Protein AF-A0A970HYT7-F1 (afdb_monomer_lite)

Radius of gyration: 23.11 Å; chains: 1; bounding box: 76×28×52 Å

Secondary structure (DSSP, 8-state):
-HHHHHHHHHHHHHHTT--PPPHHHHHEEEHHHHHHHHHHHHT-EEE--HHHHTT-EEETGGGG--SSHHHHHHHHHGGGTEEEEEEETTEEEEEE--TT---HHHHHHHHTT-

Structure (mmCIF, N/CA/C/O backbone):
data_AF-A0A970HYT7-F1
#
_entry.id   AF-A0A970HYT7-F1
#
loop_
_atom_site.group_PDB
_atom_site.id
_atom_site.type_symbol
_atom_site.label_atom_id
_atom_site.label_alt_id
_atom_site.label_comp_id
_atom_site.label_asym_id
_atom_site.label_entity_id
_atom_site.label_seq_id
_atom_site.pdbx_PDB_ins_code
_atom_site.Cartn_x
_atom_site.Cartn_y
_atom_site.Cartn_z
_atom_site.occupancy
_atom_site.B_iso_or_equiv
_atom_site.auth_seq_id
_atom_site.auth_comp_id
_atom_site.auth_asym_id
_atom_site.auth_atom_id
_atom_site.pdbx_PDB_model_num
ATOM 1 N N . MET A 1 1 ? 47.957 -2.583 -39.777 1.00 62.16 1 MET A N 1
ATOM 2 C CA . MET A 1 1 ? 46.738 -3.431 -39.833 1.00 62.16 1 MET A CA 1
ATOM 3 C C . MET A 1 1 ? 46.431 -4.136 -38.511 1.00 62.16 1 MET A C 1
ATOM 5 O O . MET A 1 1 ? 45.284 -4.094 -38.096 1.00 62.16 1 MET A O 1
ATOM 9 N N . LYS A 1 2 ? 47.425 -4.697 -37.803 1.00 71.38 2 LYS A N 1
ATOM 10 C CA . LYS A 1 2 ? 47.226 -5.451 -36.546 1.00 71.38 2 LYS A CA 1
ATOM 11 C C . LYS A 1 2 ? 46.571 -4.652 -35.398 1.00 71.38 2 LYS A C 1
ATOM 13 O O . LYS A 1 2 ? 45.664 -5.160 -34.760 1.00 71.38 2 LYS A O 1
ATOM 18 N N . ILE A 1 3 ? 46.955 -3.386 -35.197 1.00 81.00 3 ILE A N 1
ATOM 19 C CA . ILE A 1 3 ? 46.370 -2.517 -34.149 1.00 81.00 3 ILE A CA 1
ATOM 20 C C . ILE A 1 3 ? 44.897 -2.196 -34.427 1.00 81.00 3 ILE A C 1
ATOM 22 O O . ILE A 1 3 ? 44.071 -2.289 -33.531 1.00 81.00 3 ILE A O 1
ATOM 26 N N . LYS A 1 4 ? 44.542 -1.880 -35.680 1.00 82.81 4 LYS A N 1
ATOM 27 C CA . LYS A 1 4 ? 43.145 -1.609 -36.065 1.00 82.81 4 LYS A CA 1
ATOM 28 C C . LYS A 1 4 ? 42.257 -2.845 -35.875 1.00 82.81 4 LYS A C 1
ATOM 30 O O . LYS A 1 4 ? 41.120 -2.716 -35.445 1.00 82.81 4 LYS A O 1
ATOM 35 N N . PHE A 1 5 ? 42.801 -4.032 -36.146 1.00 86.69 5 PHE A N 1
ATOM 36 C CA . PHE A 1 5 ? 42.121 -5.306 -35.910 1.00 86.69 5 PHE A CA 1
ATOM 37 C C . PHE A 1 5 ? 41.937 -5.604 -34.413 1.00 86.69 5 PHE A C 1
ATOM 39 O O . PHE A 1 5 ? 40.869 -6.038 -33.997 1.00 86.69 5 PHE A O 1
ATOM 46 N N . PHE A 1 6 ? 42.943 -5.301 -33.589 1.00 88.06 6 PHE A N 1
ATOM 47 C CA . PHE A 1 6 ? 42.852 -5.447 -32.135 1.00 88.06 6 PHE A CA 1
ATOM 48 C C . PHE A 1 6 ? 41.828 -4.486 -31.513 1.00 88.06 6 PHE A C 1
ATOM 50 O O . PHE A 1 6 ? 41.035 -4.889 -30.670 1.00 88.06 6 PHE A O 1
ATOM 57 N N . VAL A 1 7 ? 41.788 -3.234 -31.980 1.00 89.81 7 VAL A N 1
ATOM 58 C CA . VAL A 1 7 ? 40.779 -2.248 -31.560 1.00 89.81 7 VAL A CA 1
ATOM 59 C C . VAL A 1 7 ? 39.369 -2.697 -31.955 1.00 89.81 7 VAL A C 1
ATOM 61 O O . VAL A 1 7 ? 38.451 -2.582 -31.150 1.00 89.81 7 VAL A O 1
ATOM 64 N N . LEU A 1 8 ? 39.194 -3.268 -33.152 1.00 87.88 8 LEU A N 1
ATOM 65 C CA . LEU A 1 8 ? 37.908 -3.821 -33.586 1.00 87.88 8 LEU A CA 1
ATOM 66 C C . LEU A 1 8 ? 37.442 -4.971 -32.676 1.00 87.88 8 LEU A C 1
ATOM 68 O O . LEU A 1 8 ? 36.291 -4.981 -32.247 1.00 87.88 8 LEU A O 1
ATOM 72 N N . LEU A 1 9 ? 38.339 -5.901 -32.333 1.00 86.50 9 LEU A N 1
ATOM 73 C CA . LEU A 1 9 ? 38.040 -7.007 -31.415 1.00 86.50 9 LEU A CA 1
ATOM 74 C C . LEU A 1 9 ? 37.687 -6.519 -30.004 1.00 86.50 9 LEU A C 1
ATOM 76 O O . LEU A 1 9 ? 36.759 -7.041 -29.391 1.00 86.50 9 LEU A O 1
ATOM 80 N N . LEU A 1 10 ? 38.381 -5.491 -29.510 1.00 86.75 10 LEU A N 1
ATOM 81 C CA . LEU A 1 10 ? 38.093 -4.880 -28.213 1.00 86.75 10 LEU A CA 1
ATOM 82 C C . LEU A 1 10 ? 36.699 -4.234 -28.190 1.00 86.75 10 LEU A C 1
ATOM 84 O O . LEU A 1 10 ? 35.956 -4.414 -27.229 1.00 86.75 10 LEU A O 1
ATOM 88 N N . ILE A 1 11 ? 36.317 -3.534 -29.261 1.00 86.50 11 ILE A N 1
ATOM 89 C CA . ILE A 1 11 ? 34.984 -2.927 -29.395 1.00 86.50 11 ILE A CA 1
ATOM 90 C C . ILE A 1 11 ? 33.896 -4.009 -29.423 1.00 86.50 11 ILE A C 1
ATOM 92 O O . ILE A 1 11 ? 32.900 -3.887 -28.715 1.00 86.50 11 ILE A O 1
ATOM 96 N N . MET A 1 12 ? 34.101 -5.101 -30.167 1.00 81.75 12 MET A N 1
ATOM 97 C CA . MET A 1 12 ? 33.146 -6.217 -30.202 1.00 81.75 12 MET A CA 1
ATOM 98 C C . MET A 1 12 ? 32.995 -6.909 -28.838 1.00 81.75 12 MET A C 1
ATOM 100 O O . MET A 1 12 ? 31.894 -7.326 -28.481 1.00 81.75 12 MET A O 1
ATOM 104 N N . PHE A 1 13 ? 34.070 -7.002 -28.051 1.00 81.25 13 PHE A N 1
ATOM 105 C CA . PHE A 1 13 ? 34.008 -7.552 -26.696 1.00 81.25 13 PHE A CA 1
ATOM 106 C C . PHE A 1 13 ? 33.215 -6.641 -25.745 1.00 81.25 13 PHE A C 1
ATOM 108 O O . PHE A 1 13 ? 32.369 -7.119 -24.994 1.00 81.25 13 PHE A O 1
ATOM 115 N N . LEU A 1 14 ? 33.410 -5.321 -25.836 1.00 81.06 14 LEU A N 1
ATOM 116 C CA . LEU A 1 14 ? 32.687 -4.336 -25.023 1.00 81.06 14 LEU A CA 1
ATOM 117 C C . LEU A 1 14 ? 31.181 -4.283 -25.335 1.00 81.06 14 LEU A C 1
ATOM 119 O O . LEU A 1 14 ? 30.386 -4.047 -24.428 1.00 81.06 14 LEU A O 1
ATOM 123 N N . CYS A 1 15 ? 30.765 -4.565 -26.574 1.00 73.56 15 CYS A N 1
ATOM 124 C CA . CYS A 1 15 ? 29.344 -4.628 -26.938 1.00 73.56 15 CYS A CA 1
ATOM 125 C C . CYS A 1 15 ? 28.562 -5.739 -26.211 1.00 73.56 15 CYS A C 1
ATOM 127 O O . CYS A 1 15 ? 27.356 -5.596 -26.036 1.00 73.56 15 CYS A O 1
ATOM 129 N N . ASN A 1 16 ? 29.219 -6.811 -25.747 1.00 68.19 16 ASN A N 1
ATOM 130 C CA . ASN A 1 16 ? 28.556 -7.899 -25.009 1.00 68.19 16 ASN A CA 1
ATOM 131 C C . ASN A 1 16 ? 28.229 -7.536 -23.548 1.00 68.19 16 ASN A C 1
ATOM 133 O O . ASN A 1 16 ? 27.511 -8.272 -22.882 1.00 68.19 16 ASN A O 1
ATOM 137 N N . MET A 1 17 ? 28.736 -6.404 -23.045 1.00 68.19 17 MET A N 1
ATOM 138 C CA . MET A 1 17 ? 28.494 -5.935 -21.673 1.00 68.19 17 MET A CA 1
ATOM 139 C C . MET A 1 17 ? 27.281 -4.996 -21.567 1.00 68.19 17 MET A C 1
ATOM 141 O O . MET A 1 17 ? 26.989 -4.474 -20.490 1.00 68.19 17 MET A O 1
ATOM 145 N N . ILE A 1 18 ? 26.580 -4.750 -22.677 1.00 72.56 18 ILE A N 1
ATOM 146 C CA . ILE A 1 18 ? 25.402 -3.884 -22.713 1.00 72.56 18 ILE A CA 1
ATOM 147 C C . ILE A 1 18 ? 24.176 -4.735 -22.361 1.00 72.56 18 ILE A C 1
ATOM 149 O O . ILE A 1 18 ? 23.648 -5.456 -23.203 1.00 72.56 18 ILE A O 1
ATOM 153 N N . ASN A 1 19 ? 23.716 -4.651 -21.112 1.00 72.25 19 ASN A N 1
ATOM 154 C CA . ASN A 1 19 ? 22.419 -5.198 -20.715 1.00 72.25 19 ASN A CA 1
ATOM 155 C C . ASN A 1 19 ? 21.317 -4.239 -21.185 1.00 72.25 19 ASN A C 1
ATOM 157 O O . ASN A 1 19 ? 21.264 -3.090 -20.743 1.00 72.25 19 ASN A O 1
ATOM 161 N N . ALA A 1 20 ? 20.454 -4.689 -22.095 1.00 72.50 20 ALA A N 1
ATOM 162 C CA . ALA A 1 20 ? 19.258 -3.942 -22.474 1.00 72.50 20 ALA A CA 1
ATOM 163 C C . ALA A 1 20 ? 18.190 -4.089 -21.378 1.00 72.50 20 ALA A C 1
ATOM 165 O O . ALA A 1 20 ? 17.988 -5.191 -20.875 1.00 72.50 20 ALA A O 1
ATOM 166 N N . GLN A 1 21 ? 17.497 -3.001 -21.025 1.00 66.94 21 GLN A N 1
ATOM 167 C CA . GLN A 1 21 ? 16.321 -3.087 -20.152 1.00 66.94 21 GLN A CA 1
ATOM 168 C C . GLN A 1 21 ? 15.238 -3.915 -20.846 1.00 66.94 21 GLN A C 1
ATOM 170 O O . GLN A 1 21 ? 14.840 -3.603 -21.973 1.00 66.94 21 GLN A O 1
ATOM 175 N N . MET A 1 22 ? 14.758 -4.960 -20.180 1.00 70.81 22 MET A N 1
ATOM 176 C CA . MET A 1 22 ? 13.625 -5.738 -20.660 1.00 70.81 22 MET A CA 1
ATOM 177 C C . MET A 1 22 ? 12.331 -4.986 -20.323 1.00 70.81 22 MET A C 1
ATOM 179 O O . MET A 1 22 ? 12.259 -4.326 -19.286 1.00 70.81 22 MET A O 1
ATOM 183 N N . PRO A 1 23 ? 11.260 -5.104 -21.129 1.00 68.31 23 PRO A N 1
ATOM 184 C CA . PRO A 1 23 ? 9.958 -4.550 -20.758 1.00 68.31 23 PRO A CA 1
ATOM 185 C C . PRO A 1 23 ? 9.505 -5.011 -19.362 1.00 68.31 23 PRO A C 1
ATOM 187 O O . PRO A 1 23 ? 8.930 -4.235 -18.608 1.00 68.31 23 PRO A O 1
ATOM 190 N N . GLU A 1 24 ? 9.833 -6.250 -18.987 1.00 66.75 24 GLU A N 1
ATOM 191 C CA . GLU A 1 24 ? 9.574 -6.824 -17.660 1.00 66.75 24 GLU A CA 1
ATOM 192 C C . GLU A 1 24 ? 10.185 -6.001 -16.509 1.00 66.75 24 GLU A C 1
ATOM 194 O O . GLU A 1 24 ? 9.552 -5.855 -15.462 1.00 66.75 24 GLU A O 1
ATOM 199 N N . ASP A 1 25 ? 11.358 -5.397 -16.723 1.00 66.62 25 ASP A N 1
ATOM 200 C CA . ASP A 1 25 ? 12.053 -4.557 -15.736 1.00 66.62 25 ASP A CA 1
ATOM 201 C C . ASP A 1 25 ? 11.361 -3.200 -15.547 1.00 66.62 25 ASP A C 1
ATOM 203 O O . ASP A 1 25 ? 11.459 -2.585 -14.491 1.00 66.62 25 ASP A O 1
ATOM 207 N N . VAL A 1 26 ? 10.622 -2.731 -16.558 1.00 68.56 26 VAL A N 1
ATOM 208 C CA . VAL A 1 26 ? 9.839 -1.485 -16.491 1.00 68.56 26 VAL A CA 1
ATOM 209 C C . VAL A 1 26 ? 8.511 -1.708 -15.768 1.00 68.56 26 VAL A C 1
ATOM 211 O O . VAL A 1 26 ? 7.964 -0.793 -15.147 1.00 68.56 26 VAL A O 1
ATOM 214 N N . PHE A 1 27 ? 7.962 -2.920 -15.861 1.00 80.75 27 PHE A N 1
ATOM 215 C CA . PHE A 1 27 ? 6.642 -3.219 -15.321 1.00 80.75 27 PHE A CA 1
ATOM 216 C C . PHE A 1 27 ? 6.666 -3.708 -13.877 1.00 80.75 27 PHE A C 1
ATOM 218 O O . PHE A 1 27 ? 5.606 -3.687 -13.259 1.00 80.75 27 PHE A O 1
ATOM 225 N N . ARG A 1 28 ? 7.809 -4.098 -13.310 1.00 90.31 28 ARG A N 1
ATOM 226 C CA . ARG A 1 28 ? 7.921 -4.443 -11.885 1.00 90.31 28 ARG A CA 1
ATOM 227 C C . ARG A 1 28 ? 8.427 -3.259 -11.077 1.00 90.31 28 ARG A C 1
ATOM 229 O O . ARG A 1 28 ? 9.396 -2.609 -11.449 1.00 90.31 28 ARG A O 1
ATOM 236 N N . LYS A 1 29 ? 7.752 -2.974 -9.965 1.00 93.38 29 LYS A N 1
ATOM 237 C CA . LYS A 1 29 ? 8.161 -1.938 -9.013 1.00 93.38 29 LYS A CA 1
ATOM 238 C C . LYS A 1 29 ? 8.115 -2.465 -7.584 1.00 93.38 29 LYS A C 1
ATOM 240 O O . LYS A 1 29 ? 7.144 -3.151 -7.255 1.00 93.38 29 LYS A O 1
ATOM 245 N N . PRO A 1 30 ? 9.072 -2.100 -6.714 1.00 96.56 30 PRO A N 1
ATOM 246 C CA . PRO A 1 30 ? 8.994 -2.426 -5.295 1.00 96.56 30 PRO A CA 1
ATOM 247 C C . PRO A 1 30 ? 7.691 -1.904 -4.683 1.00 96.56 30 PRO A C 1
ATOM 249 O O . PRO A 1 30 ? 7.324 -0.746 -4.898 1.00 96.56 30 PRO A O 1
ATOM 252 N N . LEU A 1 31 ? 7.006 -2.722 -3.881 1.00 97.88 31 LEU A N 1
ATOM 253 C CA . LEU A 1 31 ? 5.735 -2.352 -3.254 1.00 97.88 31 LEU A CA 1
ATOM 254 C C . LEU A 1 31 ? 5.873 -1.059 -2.446 1.00 97.88 31 LEU A C 1
ATOM 256 O O . LEU A 1 31 ? 5.010 -0.195 -2.532 1.00 97.88 31 LEU A O 1
ATOM 260 N N . LYS A 1 32 ? 6.995 -0.863 -1.748 1.00 97.88 32 LYS A N 1
ATOM 261 C CA . LYS A 1 32 ? 7.288 0.382 -1.023 1.00 97.88 32 LYS A CA 1
ATOM 262 C C . LYS A 1 32 ? 7.248 1.630 -1.916 1.00 97.88 32 LYS A C 1
ATOM 264 O O . LYS A 1 32 ? 6.681 2.650 -1.522 1.00 97.88 32 LYS A O 1
ATOM 269 N N . GLU A 1 33 ? 7.826 1.559 -3.116 1.00 97.19 33 GLU A N 1
ATOM 270 C CA . GLU A 1 33 ? 7.790 2.668 -4.079 1.00 97.19 33 GLU A CA 1
ATOM 271 C C . GLU A 1 33 ? 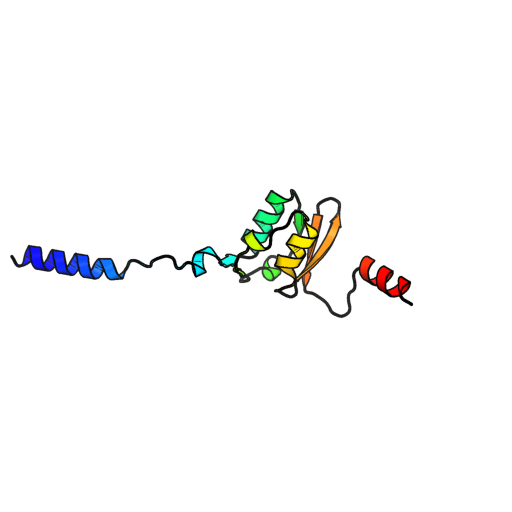6.354 2.926 -4.542 1.00 97.19 33 GLU A C 1
ATOM 273 O O . GLU A 1 33 ? 5.906 4.070 -4.568 1.00 97.19 33 GLU A O 1
ATOM 278 N N . VAL A 1 34 ? 5.614 1.856 -4.839 1.00 97.62 34 VAL A N 1
ATOM 279 C CA . VAL A 1 34 ? 4.210 1.937 -5.255 1.00 97.62 34 VAL A CA 1
ATOM 280 C C . VAL A 1 34 ? 3.349 2.574 -4.165 1.00 97.62 34 VAL A C 1
ATOM 282 O O . VAL A 1 34 ? 2.581 3.484 -4.456 1.00 97.62 34 VAL A O 1
ATOM 285 N N . LEU A 1 35 ? 3.503 2.166 -2.904 1.00 98.31 35 LEU A N 1
ATOM 286 C CA . LEU A 1 35 ? 2.764 2.752 -1.783 1.00 98.31 35 LEU A CA 1
ATOM 287 C C . LEU A 1 35 ? 3.114 4.230 -1.574 1.00 98.31 35 LEU A C 1
ATOM 289 O O . LEU A 1 35 ? 2.218 5.031 -1.333 1.00 98.31 35 LEU A O 1
ATOM 293 N N . THR A 1 36 ? 4.382 4.610 -1.752 1.00 98.25 36 THR A N 1
ATOM 294 C CA . THR A 1 36 ? 4.810 6.020 -1.692 1.00 98.25 36 THR A CA 1
ATOM 295 C C . THR A 1 36 ? 4.161 6.859 -2.801 1.00 98.25 36 THR A C 1
ATOM 297 O O . THR A 1 36 ? 3.804 8.019 -2.595 1.00 98.25 36 THR A O 1
ATOM 300 N N . ASP A 1 37 ? 4.018 6.297 -4.001 1.00 97.81 37 ASP A N 1
ATOM 301 C CA . ASP A 1 37 ? 3.339 6.958 -5.118 1.00 97.81 37 ASP A CA 1
ATOM 302 C C . ASP A 1 37 ? 1.825 7.075 -4.875 1.00 97.81 37 ASP A C 1
ATOM 304 O O . ASP A 1 37 ? 1.231 8.122 -5.135 1.00 97.81 37 ASP A O 1
ATOM 308 N N . VAL A 1 38 ? 1.209 6.043 -4.290 1.00 98.19 38 VAL A N 1
ATOM 309 C CA . VAL A 1 38 ? -0.196 6.066 -3.854 1.00 98.19 38 VAL A CA 1
ATOM 310 C C . VAL A 1 38 ? -0.424 7.157 -2.800 1.00 98.19 38 VAL A C 1
ATOM 312 O O . VAL A 1 38 ? -1.341 7.960 -2.967 1.00 98.19 38 VAL A O 1
ATOM 315 N N . GLU A 1 39 ? 0.422 7.263 -1.770 1.00 98.31 39 GLU A N 1
ATOM 316 C CA . GLU A 1 39 ? 0.329 8.338 -0.766 1.00 98.31 39 GLU A CA 1
ATOM 317 C C . GLU A 1 39 ? 0.294 9.725 -1.413 1.00 98.31 39 GLU A C 1
ATOM 319 O O . GLU A 1 39 ? -0.577 10.536 -1.101 1.00 98.31 39 GLU A O 1
ATOM 324 N N . LYS A 1 40 ? 1.187 9.976 -2.376 1.00 98.12 40 LYS A N 1
ATOM 325 C CA . LYS A 1 40 ? 1.261 11.256 -3.094 1.00 98.12 40 LYS A CA 1
ATOM 326 C C . LYS A 1 40 ? 0.052 11.502 -3.989 1.00 98.12 40 LYS A C 1
ATOM 328 O O . LYS A 1 40 ? -0.473 12.610 -4.008 1.00 98.12 40 LYS A O 1
ATOM 333 N N . ARG A 1 41 ? -0.374 10.495 -4.755 1.00 97.38 41 ARG A N 1
ATOM 334 C CA . ARG A 1 41 ? -1.461 10.623 -5.736 1.00 97.38 41 ARG A CA 1
ATOM 335 C C . ARG A 1 41 ? -2.800 10.924 -5.078 1.00 97.38 41 ARG A C 1
ATOM 337 O O . ARG A 1 41 ? -3.544 11.758 -5.586 1.00 97.38 41 ARG A O 1
ATOM 344 N N . TYR A 1 42 ? -3.109 10.222 -3.992 1.00 97.31 42 TYR A N 1
ATOM 345 C CA . TYR A 1 42 ? -4.394 10.355 -3.307 1.00 97.31 42 TYR A CA 1
ATOM 346 C C . TYR A 1 42 ? -4.326 11.295 -2.106 1.00 97.31 42 TYR A C 1
ATOM 348 O O . TYR A 1 42 ? -5.354 11.507 -1.468 1.00 97.31 42 TYR A O 1
ATOM 356 N N . ASP A 1 43 ? -3.150 11.859 -1.808 1.00 97.56 43 ASP A N 1
ATOM 357 C CA . ASP A 1 43 ? -2.892 12.702 -0.640 1.00 97.56 43 ASP A CA 1
ATOM 358 C C . ASP A 1 43 ? -3.353 12.001 0.655 1.00 97.56 43 ASP A C 1
ATOM 360 O O . ASP A 1 43 ? -4.177 12.499 1.416 1.00 97.56 43 ASP A O 1
ATOM 364 N N . ILE A 1 44 ? -2.876 10.771 0.854 1.00 97.94 44 ILE A N 1
ATOM 365 C CA . ILE A 1 44 ? -3.178 9.934 2.023 1.00 97.94 44 ILE A CA 1
ATOM 366 C C . ILE A 1 44 ? -1.898 9.557 2.761 1.00 97.94 44 ILE A C 1
ATOM 368 O O . ILE A 1 44 ? -0.800 9.660 2.221 1.00 97.94 44 ILE A O 1
ATOM 372 N N . LYS A 1 45 ? -2.057 9.049 3.982 1.00 98.38 45 LYS A N 1
ATOM 373 C CA . LYS A 1 45 ? -0.984 8.463 4.779 1.00 98.38 45 LYS A CA 1
ATOM 374 C C . LYS A 1 45 ? -1.194 6.964 4.957 1.00 98.38 45 LYS A C 1
ATOM 376 O O . LYS A 1 45 ? -2.270 6.534 5.374 1.00 98.38 45 LYS A O 1
ATOM 381 N N . LEU A 1 46 ? -0.158 6.180 4.695 1.00 98.50 46 LEU A N 1
ATOM 382 C CA . LEU A 1 46 ? -0.130 4.737 4.883 1.00 98.50 46 LEU A CA 1
ATOM 383 C C . LEU A 1 46 ? 0.767 4.386 6.072 1.00 98.50 46 LEU A C 1
ATOM 385 O O . LEU A 1 46 ? 1.895 4.856 6.198 1.00 98.50 46 LEU A O 1
ATOM 389 N N . GLN A 1 47 ? 0.257 3.555 6.972 1.00 98.25 47 GLN A N 1
ATOM 390 C CA . GLN A 1 47 ? 0.965 3.089 8.159 1.00 98.25 47 GLN A CA 1
ATOM 391 C C . GLN A 1 47 ? 1.181 1.584 8.053 1.00 98.25 47 GLN A C 1
ATOM 393 O O . GLN A 1 47 ? 0.228 0.827 7.888 1.00 98.25 47 GLN A O 1
ATOM 398 N N . TYR A 1 48 ? 2.435 1.143 8.126 1.00 97.88 48 TYR A N 1
ATOM 399 C CA . TYR A 1 48 ? 2.812 -0.267 8.040 1.00 97.88 48 TYR A CA 1
ATOM 400 C C . TYR A 1 48 ? 4.220 -0.499 8.590 1.00 97.88 48 TYR A C 1
ATOM 402 O O . TYR A 1 48 ? 5.010 0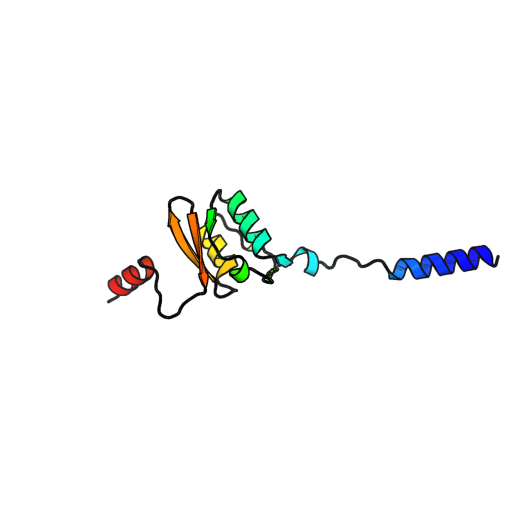.434 8.714 1.00 97.88 48 TYR A O 1
ATOM 410 N N . SER A 1 49 ? 4.528 -1.754 8.925 1.00 96.81 49 SER A N 1
ATOM 411 C CA . SER A 1 49 ? 5.904 -2.171 9.218 1.00 96.81 49 SER A CA 1
ATOM 412 C C . SER A 1 49 ? 6.687 -2.336 7.917 1.00 96.81 49 SER A C 1
ATOM 414 O O . SER A 1 49 ? 6.168 -2.916 6.966 1.00 96.81 49 SER A O 1
ATOM 416 N N . GLU A 1 50 ? 7.943 -1.894 7.883 1.00 95.50 50 GLU A N 1
ATOM 417 C CA . GLU A 1 50 ? 8.837 -2.046 6.724 1.00 95.50 50 GLU A CA 1
ATOM 418 C C . GLU A 1 50 ? 8.987 -3.512 6.286 1.00 95.50 50 GLU A C 1
ATOM 420 O O . GLU A 1 50 ? 8.973 -3.815 5.094 1.00 95.50 50 GLU A O 1
ATOM 425 N N . ASP A 1 51 ? 9.013 -4.441 7.244 1.00 96.62 51 ASP A N 1
ATOM 426 C CA . ASP A 1 51 ? 9.101 -5.882 6.975 1.00 96.62 51 ASP A CA 1
ATOM 427 C C . ASP A 1 51 ? 7.879 -6.437 6.231 1.00 96.62 51 ASP A C 1
ATOM 429 O O . ASP A 1 51 ? 7.944 -7.515 5.643 1.00 96.62 51 ASP A O 1
ATOM 433 N N . LEU A 1 52 ? 6.747 -5.727 6.260 1.00 96.00 52 LEU A N 1
ATOM 434 C CA . LEU A 1 52 ? 5.517 -6.158 5.600 1.00 96.00 52 LEU A CA 1
ATOM 435 C C . LEU A 1 52 ? 5.605 -6.029 4.077 1.00 96.00 52 LEU A C 1
ATOM 437 O O . LEU A 1 52 ? 4.978 -6.805 3.364 1.00 96.00 52 LEU A O 1
ATOM 441 N N . VAL A 1 53 ? 6.362 -5.040 3.599 1.00 96.75 53 VAL A N 1
ATOM 442 C CA . VAL A 1 53 ? 6.453 -4.677 2.175 1.00 96.75 53 VAL A CA 1
ATOM 443 C C . VAL A 1 53 ? 7.809 -5.014 1.564 1.00 96.75 53 VAL A C 1
ATOM 445 O O . VAL A 1 53 ? 8.013 -4.836 0.362 1.00 96.75 53 VAL A O 1
ATOM 448 N N . LYS A 1 54 ? 8.746 -5.462 2.400 1.00 95.88 54 LYS A N 1
ATOM 449 C CA . LYS A 1 54 ? 10.104 -5.811 2.011 1.00 95.88 54 LYS A CA 1
ATOM 450 C C . LYS A 1 54 ? 10.094 -6.931 0.970 1.00 95.88 54 LYS A C 1
ATOM 452 O O . LYS A 1 54 ? 9.367 -7.908 1.115 1.00 95.88 54 LYS A O 1
ATOM 457 N N . ASP A 1 55 ? 10.915 -6.766 -0.064 1.00 95.62 55 ASP A N 1
ATOM 458 C CA . ASP A 1 55 ? 11.109 -7.727 -1.158 1.00 95.62 55 ASP A CA 1
ATOM 459 C C . ASP A 1 55 ? 9.825 -8.075 -1.948 1.00 95.62 55 ASP A C 1
ATOM 461 O O . ASP A 1 55 ? 9.824 -9.003 -2.756 1.00 95.62 55 ASP A O 1
ATOM 465 N N . LEU A 1 56 ? 8.731 -7.323 -1.756 1.00 96.94 56 LEU A N 1
ATOM 466 C CA . LEU A 1 56 ? 7.509 -7.453 -2.546 1.00 96.94 56 LEU A CA 1
ATOM 467 C C . LEU A 1 56 ? 7.558 -6.530 -3.761 1.00 96.94 56 LEU A C 1
ATOM 469 O O . LEU A 1 56 ? 7.910 -5.354 -3.652 1.00 96.94 56 LEU A O 1
ATOM 473 N N . GLU A 1 57 ? 7.133 -7.047 -4.910 1.00 96.19 57 GLU A N 1
ATOM 474 C CA . GLU A 1 57 ? 7.097 -6.307 -6.169 1.00 96.19 57 GLU A CA 1
ATOM 475 C C . GLU A 1 57 ? 5.719 -6.363 -6.819 1.00 96.19 57 GLU A C 1
ATOM 477 O O . GLU A 1 57 ? 5.097 -7.418 -6.942 1.00 96.19 57 GLU A O 1
ATOM 482 N N . VAL A 1 58 ? 5.261 -5.213 -7.305 1.00 95.19 58 VAL A N 1
ATOM 483 C CA . VAL A 1 58 ? 4.000 -5.065 -8.025 1.00 95.19 58 VAL A CA 1
ATOM 484 C C . VAL A 1 58 ? 4.299 -4.991 -9.514 1.00 95.19 58 VAL A C 1
ATOM 486 O O . VAL A 1 58 ? 4.893 -4.029 -10.001 1.00 95.19 58 VAL A O 1
ATOM 489 N N . SER A 1 59 ? 3.849 -5.999 -10.256 1.00 93.56 59 SER A N 1
ATOM 490 C CA . SER A 1 59 ? 3.834 -5.938 -11.721 1.00 93.56 59 SER A CA 1
ATOM 491 C C . SER A 1 59 ? 2.759 -4.959 -12.189 1.00 93.56 59 SER A C 1
ATOM 493 O O . SER A 1 59 ? 1.697 -4.914 -11.588 1.00 93.56 59 SER A O 1
ATOM 495 N N . TYR A 1 60 ? 2.981 -4.199 -13.259 1.00 92.12 60 TYR A N 1
ATOM 496 C CA . TYR A 1 60 ? 2.056 -3.218 -13.841 1.00 92.12 60 TYR A CA 1
ATOM 497 C C . TYR A 1 60 ? 1.387 -2.309 -12.789 1.00 92.12 60 TYR A C 1
ATOM 499 O O . TYR A 1 60 ? 0.163 -2.161 -12.773 1.00 92.12 60 TYR A O 1
ATOM 507 N N . ALA A 1 61 ? 2.177 -1.734 -11.875 1.00 92.75 61 ALA A N 1
ATOM 508 C CA . ALA A 1 61 ? 1.669 -0.996 -10.715 1.00 92.75 61 ALA A CA 1
ATOM 509 C C . ALA A 1 61 ? 0.694 0.135 -11.088 1.00 92.75 61 ALA A C 1
ATOM 511 O O . ALA A 1 61 ? -0.425 0.182 -10.585 1.00 92.75 61 ALA A O 1
ATOM 512 N N . THR A 1 62 ? 1.063 0.990 -12.044 1.00 91.56 62 THR A N 1
ATOM 513 C CA . THR A 1 62 ? 0.229 2.128 -12.472 1.00 91.56 62 THR A CA 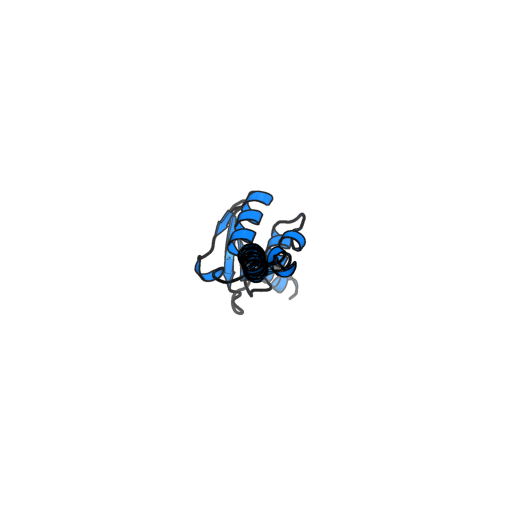1
ATOM 514 C C . THR A 1 62 ? -1.103 1.708 -13.098 1.00 91.56 62 THR A C 1
ATOM 516 O O . THR A 1 62 ? -2.075 2.453 -13.023 1.00 91.56 62 THR A O 1
ATOM 519 N N . TRP A 1 63 ? -1.189 0.498 -13.660 1.00 94.31 63 TRP A N 1
ATOM 520 C CA . TRP A 1 63 ? -2.422 -0.054 -14.234 1.00 94.31 63 TRP A CA 1
ATOM 521 C C . TRP A 1 63 ? -3.415 -0.536 -13.167 1.00 94.31 63 TRP A C 1
ATOM 523 O O . TRP A 1 63 ? -4.586 -0.775 -13.470 1.00 94.31 63 TRP A O 1
ATOM 533 N N . ARG A 1 64 ? -2.973 -0.679 -11.910 1.00 95.69 64 ARG A N 1
ATOM 534 C CA . ARG A 1 64 ? -3.828 -1.028 -10.760 1.00 95.69 64 ARG A CA 1
ATOM 535 C C . ARG A 1 64 ? -4.501 0.188 -10.132 1.00 95.69 64 ARG A C 1
ATOM 537 O O . ARG A 1 64 ? -5.417 0.017 -9.333 1.00 95.69 64 ARG A O 1
ATOM 544 N N . TYR A 1 65 ? -4.077 1.395 -10.501 1.00 96.50 65 TYR A N 1
ATOM 545 C CA . TYR A 1 65 ? -4.624 2.631 -9.956 1.00 96.50 65 TYR A CA 1
ATOM 546 C C . TYR A 1 65 ? -6.016 2.913 -10.510 1.00 96.50 65 TYR A C 1
ATOM 548 O O . TYR A 1 65 ? -6.326 2.603 -11.664 1.00 96.50 65 TYR A O 1
ATOM 556 N N . ARG A 1 66 ? -6.862 3.492 -9.668 1.00 97.88 66 ARG A N 1
ATOM 557 C CA . ARG A 1 66 ? -8.266 3.794 -9.940 1.00 97.88 66 ARG A CA 1
ATOM 558 C C . ARG A 1 66 ? -8.586 5.207 -9.479 1.00 97.88 66 ARG A C 1
ATOM 560 O O . ARG A 1 66 ? -7.726 5.910 -8.967 1.00 97.88 66 ARG A O 1
ATOM 567 N N . MET A 1 67 ? -9.813 5.655 -9.712 1.00 96.25 67 MET A N 1
ATOM 568 C CA . MET A 1 67 ? -10.244 6.959 -9.197 1.00 96.25 67 MET A CA 1
ATOM 569 C C . MET A 1 67 ? -10.369 6.930 -7.673 1.00 96.25 67 MET A C 1
ATOM 571 O O . MET A 1 67 ? -10.080 7.924 -7.013 1.00 96.25 67 MET A O 1
ATOM 575 N N . ASP A 1 68 ? -10.780 5.782 -7.137 1.00 95.75 68 ASP A N 1
ATOM 576 C CA . ASP A 1 68 ? -10.967 5.575 -5.714 1.00 95.75 68 ASP A CA 1
ATOM 577 C C . ASP A 1 68 ? -9.706 5.011 -5.034 1.00 95.75 68 ASP A C 1
ATOM 579 O O . ASP A 1 68 ? -8.989 4.151 -5.572 1.00 95.75 68 ASP A O 1
ATOM 583 N N . THR A 1 69 ? -9.439 5.519 -3.831 1.00 96.00 69 THR A N 1
ATOM 584 C CA . THR A 1 69 ? -8.302 5.112 -3.002 1.00 96.00 69 THR A CA 1
ATOM 585 C C . THR A 1 69 ? -8.437 3.667 -2.540 1.00 96.00 69 THR A C 1
ATOM 587 O O . THR A 1 69 ? -7.467 2.916 -2.620 1.00 96.00 69 THR A O 1
ATOM 590 N N . GLU A 1 70 ? -9.614 3.267 -2.057 1.00 95.81 70 GLU A N 1
ATOM 591 C CA . GLU A 1 70 ? -9.857 1.924 -1.527 1.00 95.81 70 GLU A CA 1
ATOM 592 C C . GLU A 1 70 ? -9.734 0.893 -2.646 1.00 95.81 70 GLU A C 1
ATOM 594 O O . GLU A 1 70 ? -9.035 -0.104 -2.486 1.00 95.81 70 GLU A O 1
ATOM 599 N N . GLU A 1 71 ? -10.307 1.175 -3.817 1.00 97.50 71 GLU A N 1
ATOM 600 C CA . GLU A 1 71 ? -10.175 0.311 -4.994 1.00 97.50 71 GLU A CA 1
ATOM 601 C C . GLU A 1 71 ? -8.705 0.155 -5.423 1.00 97.50 71 GLU A C 1
ATOM 603 O O . GLU A 1 71 ? -8.246 -0.946 -5.740 1.00 97.50 71 GLU A O 1
ATOM 608 N N . THR A 1 72 ? -7.930 1.244 -5.388 1.00 98.12 72 THR A N 1
ATOM 609 C CA . THR A 1 72 ? -6.492 1.197 -5.689 1.00 98.12 72 THR A CA 1
ATOM 610 C C . THR A 1 72 ? -5.727 0.357 -4.669 1.00 98.12 72 THR A C 1
ATOM 612 O O . THR A 1 72 ? -4.932 -0.502 -5.056 1.00 98.12 72 THR A O 1
ATOM 615 N N . LEU A 1 73 ? -5.969 0.577 -3.375 1.00 98.00 73 LEU A N 1
ATOM 616 C CA . LEU A 1 73 ? -5.342 -0.196 -2.306 1.00 98.00 73 LEU A CA 1
ATOM 617 C C . LEU A 1 73 ? -5.714 -1.677 -2.411 1.00 98.00 73 LEU A C 1
ATOM 619 O O . LEU A 1 73 ? -4.830 -2.520 -2.299 1.00 98.00 73 LEU A O 1
ATOM 623 N N . ALA A 1 74 ? -6.968 -2.010 -2.719 1.00 97.50 74 ALA A N 1
ATOM 624 C CA . ALA A 1 74 ? -7.410 -3.385 -2.927 1.00 97.50 74 ALA A CA 1
ATOM 625 C C . ALA A 1 74 ? -6.666 -4.064 -4.088 1.00 97.50 74 ALA A C 1
ATOM 627 O O . ALA A 1 74 ? -6.124 -5.158 -3.919 1.00 97.50 74 ALA A O 1
ATOM 628 N N . ASN A 1 75 ? -6.564 -3.395 -5.241 1.00 98.06 75 ASN A N 1
ATOM 629 C CA . ASN A 1 75 ? -5.874 -3.927 -6.423 1.00 98.06 75 ASN A CA 1
ATOM 630 C C . ASN A 1 75 ? -4.368 -4.144 -6.205 1.00 98.06 75 ASN A C 1
ATOM 632 O O . ASN A 1 75 ? -3.750 -4.952 -6.904 1.00 98.06 75 ASN A O 1
ATOM 636 N N . ILE A 1 76 ? -3.763 -3.391 -5.284 1.00 98.00 76 ILE A N 1
ATOM 637 C CA . ILE A 1 76 ? -2.333 -3.466 -4.975 1.00 98.00 76 ILE A CA 1
ATOM 638 C C . ILE A 1 76 ? -2.059 -4.470 -3.857 1.00 98.00 76 ILE A C 1
ATOM 640 O O . ILE A 1 76 ? -1.127 -5.251 -3.987 1.00 98.00 76 ILE A O 1
ATOM 644 N N . LEU A 1 77 ? -2.835 -4.449 -2.772 1.00 97.94 77 LEU A N 1
ATOM 645 C CA . LEU A 1 77 ? -2.505 -5.129 -1.516 1.00 97.94 77 LEU A CA 1
ATOM 646 C C . LEU A 1 77 ? -3.051 -6.556 -1.430 1.00 97.94 77 LEU A C 1
ATOM 648 O O . LEU A 1 77 ? -2.332 -7.452 -0.987 1.00 97.94 77 LEU A O 1
ATOM 652 N N . LEU A 1 78 ? -4.284 -6.789 -1.890 1.00 96.19 78 LEU A N 1
ATOM 653 C CA . LEU A 1 78 ? -4.924 -8.104 -1.776 1.00 96.19 78 LEU A CA 1
ATOM 654 C C . LEU A 1 78 ? -4.152 -9.233 -2.483 1.00 96.19 78 LEU A C 1
ATOM 656 O O . LEU A 1 78 ? -4.099 -10.323 -1.920 1.00 96.19 78 LEU A O 1
ATOM 660 N N . PRO A 1 79 ? -3.486 -9.016 -3.640 1.00 96.88 79 PRO A N 1
ATOM 661 C CA . PRO A 1 79 ? -2.633 -10.040 -4.249 1.00 96.88 79 PRO A CA 1
ATOM 662 C C . PRO A 1 79 ? -1.464 -10.524 -3.373 1.00 96.88 79 PRO A C 1
ATOM 664 O O . PRO A 1 79 ? -0.872 -11.553 -3.688 1.00 96.88 79 PRO A O 1
ATOM 667 N N . PHE A 1 80 ? -1.118 -9.794 -2.307 1.00 97.00 80 PHE A N 1
ATOM 668 C CA . PHE A 1 80 ? -0.048 -10.135 -1.362 1.00 97.00 80 PHE A CA 1
ATOM 669 C C . PHE A 1 80 ? -0.573 -10.589 0.008 1.00 97.00 80 PHE A C 1
ATOM 671 O O . PHE A 1 80 ? 0.185 -10.580 0.979 1.00 97.00 80 PHE A O 1
ATOM 678 N N . ASP A 1 81 ? -1.864 -10.917 0.121 1.00 96.38 81 ASP A N 1
ATOM 679 C CA . ASP A 1 81 ? -2.538 -11.168 1.404 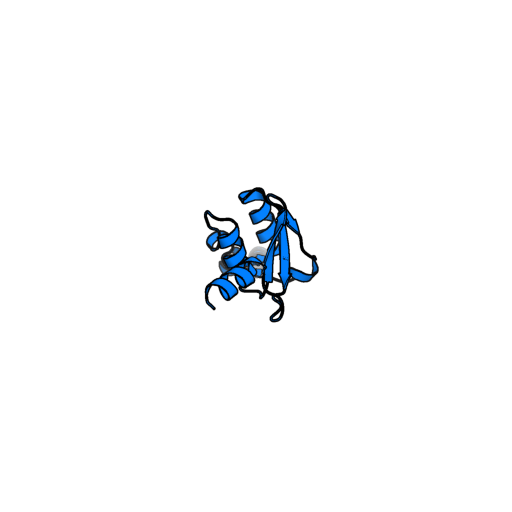1.00 96.38 81 ASP A CA 1
ATOM 680 C C . ASP A 1 81 ? -2.363 -10.008 2.401 1.00 96.38 81 ASP A C 1
ATOM 682 O O . ASP A 1 81 ? -2.295 -10.196 3.621 1.00 96.38 81 ASP A O 1
ATOM 686 N N . LEU A 1 82 ? -2.274 -8.782 1.880 1.00 97.00 82 LEU A N 1
ATOM 687 C CA . LEU A 1 82 ? -2.250 -7.563 2.671 1.00 97.00 82 LEU A CA 1
ATOM 688 C C . LEU A 1 82 ? -3.625 -6.907 2.628 1.00 97.00 82 LEU A C 1
ATOM 690 O O . LEU A 1 82 ? -4.253 -6.789 1.578 1.00 97.00 82 LEU A O 1
ATOM 694 N N . VAL A 1 83 ? -4.079 -6.453 3.786 1.00 95.25 83 VAL A N 1
ATOM 695 C CA . VAL A 1 83 ? -5.344 -5.741 3.957 1.00 95.25 83 VAL A CA 1
ATOM 696 C C . VAL A 1 83 ? -5.080 -4.325 4.434 1.00 95.25 83 VAL A C 1
ATOM 698 O O . VAL A 1 83 ? -4.006 -4.018 4.952 1.00 95.25 83 VAL A O 1
ATOM 701 N N . TYR A 1 84 ? -6.073 -3.461 4.261 1.00 95.00 84 TYR A N 1
ATOM 702 C CA . TYR A 1 84 ? -6.017 -2.072 4.683 1.00 95.00 84 TYR A CA 1
ATOM 703 C C . TYR A 1 84 ? -7.244 -1.720 5.527 1.00 95.00 84 TYR A C 1
ATOM 705 O O . TYR A 1 84 ? -8.341 -2.231 5.306 1.00 95.00 84 TYR A O 1
ATOM 713 N N . GLN A 1 85 ? -7.063 -0.830 6.499 1.00 93.56 85 GLN A N 1
ATOM 714 C CA . GLN A 1 85 ? -8.142 -0.311 7.333 1.00 93.56 85 GLN A CA 1
ATOM 715 C C . GLN A 1 85 ? -7.965 1.188 7.548 1.00 93.56 85 GLN A C 1
ATOM 717 O O . GLN A 1 85 ? -6.872 1.650 7.873 1.00 93.56 85 GLN A O 1
ATOM 722 N N . LYS A 1 86 ? -9.048 1.956 7.401 1.00 93.56 86 LYS A N 1
ATOM 723 C CA . LYS A 1 86 ? -9.039 3.391 7.694 1.00 93.56 86 LYS A CA 1
ATOM 724 C C . LYS A 1 86 ? -8.921 3.589 9.202 1.00 93.56 86 LYS A C 1
ATOM 726 O O . LYS A 1 86 ? -9.784 3.126 9.947 1.00 93.56 86 LYS A O 1
ATOM 731 N N . THR A 1 87 ? -7.865 4.259 9.651 1.00 91.69 87 THR A N 1
ATOM 732 C CA . THR A 1 87 ? -7.613 4.508 11.082 1.00 91.69 87 THR A CA 1
ATOM 733 C C . THR A 1 87 ? -7.901 5.947 11.487 1.00 91.69 87 THR A C 1
ATOM 735 O O . THR A 1 87 ? -8.286 6.193 12.626 1.00 91.69 87 THR A O 1
ATOM 738 N N . ALA A 1 88 ? -7.765 6.895 10.560 1.00 92.88 88 ALA A N 1
ATOM 739 C CA . ALA A 1 88 ? -8.119 8.295 10.763 1.00 92.88 88 ALA A CA 1
ATOM 740 C C . ALA A 1 88 ? -8.520 8.942 9.433 1.00 92.88 88 ALA A C 1
ATOM 742 O O . ALA A 1 88 ? -8.576 8.284 8.387 1.00 92.88 88 ALA A O 1
ATOM 743 N N . ASP A 1 89 ? -8.796 10.246 9.457 1.00 92.69 89 ASP A N 1
ATOM 744 C CA . ASP A 1 89 ? -8.995 10.972 8.212 1.00 92.69 89 ASP A CA 1
ATOM 745 C C . ASP A 1 89 ? -7.741 10.873 7.331 1.00 92.69 89 ASP A C 1
ATOM 747 O O . ASP A 1 89 ? -6.610 11.019 7.804 1.00 92.69 89 ASP A O 1
ATOM 751 N N . ARG A 1 90 ? -7.963 10.518 6.061 1.00 94.62 90 ARG A N 1
ATOM 752 C CA . ARG A 1 90 ? -6.928 10.274 5.039 1.00 94.62 90 ARG A CA 1
ATOM 753 C C . ARG A 1 90 ? -5.791 9.326 5.465 1.00 94.62 90 ARG A C 1
ATOM 755 O O . ARG A 1 90 ? -4.748 9.310 4.821 1.00 94.62 90 ARG A O 1
ATOM 762 N N . THR A 1 91 ? -5.969 8.525 6.519 1.00 97.38 91 THR A N 1
ATOM 763 C CA . THR A 1 91 ? -4.927 7.639 7.062 1.00 97.38 91 THR A CA 1
ATOM 764 C C . THR A 1 91 ? -5.397 6.193 7.086 1.00 97.38 91 THR A C 1
ATOM 766 O O . THR A 1 91 ? -6.486 5.889 7.582 1.00 97.38 91 THR A O 1
ATOM 769 N N . TRP A 1 92 ? -4.547 5.302 6.584 1.00 97.38 92 TRP A N 1
ATOM 770 C CA . TRP A 1 92 ? -4.823 3.879 6.448 1.00 97.38 92 TRP A CA 1
ATOM 771 C C . TRP A 1 92 ? -3.704 3.046 7.065 1.00 97.38 92 TRP A C 1
ATOM 773 O O . TRP A 1 92 ? -2.528 3.284 6.805 1.00 97.38 92 TRP A O 1
ATOM 783 N N . GLN A 1 93 ? -4.071 2.039 7.849 1.00 96.81 93 GLN A N 1
ATOM 784 C CA . GLN A 1 93 ? -3.156 1.016 8.340 1.00 96.81 93 GLN A CA 1
ATOM 785 C C . GLN A 1 93 ? -3.173 -0.177 7.388 1.00 96.81 9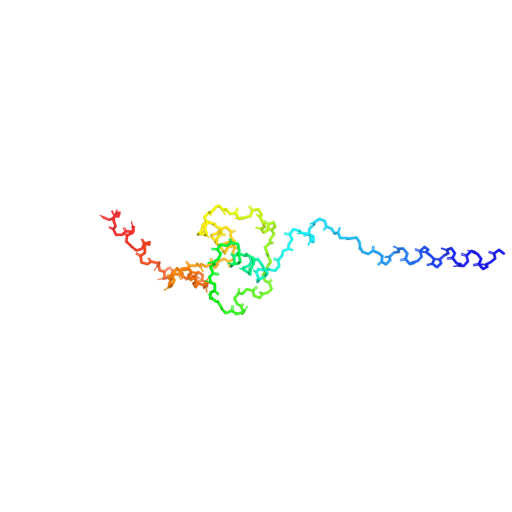3 GLN A C 1
ATOM 787 O O . GLN A 1 93 ? -4.248 -0.651 7.031 1.00 96.81 93 GLN A O 1
ATOM 792 N N . ILE A 1 94 ? -1.995 -0.683 7.028 1.00 97.56 94 ILE A N 1
ATOM 793 C CA . ILE A 1 94 ? -1.827 -1.922 6.265 1.00 97.56 94 ILE A CA 1
ATOM 794 C C . ILE A 1 94 ? -1.323 -3.015 7.210 1.00 97.56 94 ILE A C 1
ATOM 796 O O . ILE A 1 94 ? -0.454 -2.785 8.061 1.00 97.56 94 ILE A O 1
ATOM 800 N N . SER A 1 95 ? -1.883 -4.211 7.076 1.00 95.88 95 SER A N 1
ATOM 801 C CA . SER A 1 95 ? -1.533 -5.395 7.863 1.00 95.88 95 SER A CA 1
ATOM 802 C C . SER A 1 95 ? -1.680 -6.663 7.020 1.00 95.88 95 SER A C 1
ATOM 804 O O . SER A 1 95 ? -2.184 -6.617 5.899 1.00 95.88 95 SER A O 1
ATOM 806 N N . ARG A 1 96 ? -1.224 -7.813 7.533 1.00 95.88 96 ARG A N 1
ATOM 807 C CA . ARG A 1 96 ? -1.536 -9.099 6.896 1.00 95.88 96 ARG A CA 1
ATOM 808 C C . ARG A 1 96 ? -3.000 -9.448 7.116 1.00 95.88 96 ARG A C 1
ATOM 810 O O . ARG A 1 96 ? -3.539 -9.231 8.204 1.00 95.88 96 ARG A O 1
ATOM 817 N N . PHE A 1 97 ? -3.597 -10.073 6.112 1.00 94.06 97 PHE A N 1
ATOM 818 C CA . PHE A 1 97 ? -4.869 -10.749 6.267 1.00 94.06 97 PHE A CA 1
ATOM 819 C C . PHE A 1 97 ? -4.802 -11.746 7.433 1.00 94.06 97 PHE A C 1
ATOM 821 O O . PHE A 1 97 ? -3.843 -12.504 7.582 1.00 94.06 97 PHE A O 1
ATOM 828 N N . SER A 1 98 ? -5.834 -11.734 8.273 1.00 91.00 98 SER A N 1
ATOM 829 C CA . SER A 1 98 ? -5.973 -12.632 9.417 1.00 91.00 98 SER A CA 1
ATOM 830 C C . SER A 1 98 ? -7.373 -13.226 9.394 1.00 91.00 98 SER A C 1
ATOM 832 O O . SER A 1 98 ? -8.343 -12.511 9.611 1.00 91.00 98 SER A O 1
ATOM 834 N N . TYR A 1 99 ? -7.490 -14.536 9.162 1.00 88.69 99 TYR A N 1
ATOM 835 C CA . TYR A 1 99 ? -8.781 -15.207 8.932 1.00 88.69 99 TYR A CA 1
ATOM 836 C C . TYR A 1 99 ? -9.808 -15.041 10.070 1.00 88.69 99 TYR A C 1
ATOM 838 O O . TYR A 1 99 ? -11.012 -15.140 9.843 1.00 88.69 99 TYR A O 1
ATOM 846 N N . TYR A 1 100 ? -9.337 -14.824 11.301 1.00 86.38 100 TYR A N 1
ATOM 847 C CA . TYR A 1 100 ? -10.169 -14.638 12.493 1.00 86.38 100 TYR A CA 1
ATOM 848 C C . TYR A 1 100 ? -10.534 -13.171 12.755 1.00 86.38 100 TYR A C 1
ATOM 850 O O . TYR A 1 100 ? -11.350 -12.895 13.633 1.00 86.38 100 TYR A O 1
ATOM 858 N N . GLN A 1 101 ? -9.938 -12.225 12.026 1.00 84.56 101 GLN A N 1
ATOM 859 C CA . GLN A 1 101 ? -10.259 -10.807 12.127 1.00 84.56 101 GLN A CA 1
ATOM 860 C C . GLN A 1 101 ? -11.182 -10.419 10.976 1.00 84.56 101 GLN A C 1
ATOM 862 O O . GLN A 1 101 ? -10.944 -10.762 9.822 1.00 84.56 101 GLN A O 1
ATOM 867 N N . ARG A 1 102 ? -12.248 -9.689 11.299 1.00 80.31 102 ARG A N 1
ATOM 868 C CA . ARG A 1 102 ? -13.123 -9.044 10.318 1.00 80.31 102 ARG A CA 1
ATOM 869 C C . ARG A 1 102 ? -13.163 -7.563 10.618 1.00 80.31 102 ARG A C 1
ATOM 871 O O . ARG A 1 102 ? -13.134 -7.170 11.788 1.00 80.31 102 ARG A O 1
ATOM 878 N N . SER A 1 103 ? -13.260 -6.748 9.577 1.00 79.50 103 SER A N 1
ATOM 879 C CA . SER A 1 103 ? -13.522 -5.328 9.788 1.00 79.50 103 SER A CA 1
ATOM 880 C C . SER A 1 103 ? -14.903 -5.140 10.444 1.00 79.50 103 SER A C 1
ATOM 882 O O . SER A 1 103 ? -15.813 -5.946 10.215 1.00 79.50 103 SER A O 1
ATOM 884 N N . PRO A 1 104 ? -15.112 -4.074 11.240 1.00 82.31 104 PRO A N 1
ATOM 885 C CA . PRO A 1 104 ? -16.438 -3.756 11.773 1.00 82.31 104 PRO A CA 1
ATOM 886 C C . PRO A 1 104 ? -17.510 -3.622 10.678 1.00 82.31 104 PRO A C 1
ATOM 888 O O . PRO A 1 104 ? -18.657 -4.011 10.883 1.00 82.31 104 PRO A O 1
ATOM 891 N N . GLU A 1 105 ? -17.122 -3.120 9.503 1.00 82.19 105 GLU A N 1
ATOM 892 C CA . GLU A 1 105 ? -17.974 -2.962 8.320 1.00 82.19 105 GLU A CA 1
ATOM 893 C C . GLU A 1 105 ? -18.458 -4.321 7.779 1.00 82.19 105 GLU A C 1
ATOM 895 O O . GLU A 1 105 ? -19.654 -4.528 7.574 1.00 82.19 105 GLU A O 1
ATOM 900 N N . GLU A 1 106 ? -17.547 -5.282 7.596 1.00 82.94 106 GLU A N 1
ATOM 901 C CA . GLU A 1 106 ? -17.895 -6.653 7.196 1.00 82.94 106 GLU A CA 1
ATOM 902 C C . GLU A 1 106 ? -18.728 -7.363 8.258 1.00 82.94 106 GLU A C 1
ATOM 904 O O . GLU A 1 106 ? -19.663 -8.089 7.922 1.00 82.94 106 GLU A O 1
ATOM 909 N N . GLY A 1 107 ? -18.411 -7.140 9.537 1.00 86.56 107 GLY A N 1
ATOM 910 C CA . GLY A 1 107 ? -19.204 -7.634 10.657 1.00 86.56 107 GLY A CA 1
ATOM 911 C C . GLY A 1 107 ? -20.648 -7.141 10.580 1.00 86.56 107 GLY A C 1
ATOM 912 O O . GLY A 1 107 ? -21.570 -7.951 10.632 1.00 86.56 107 GLY A O 1
ATOM 913 N N . ARG A 1 108 ? -20.852 -5.835 10.367 1.00 88.69 108 ARG A N 1
ATOM 914 C CA . ARG A 1 108 ? -22.184 -5.237 10.196 1.00 88.69 108 ARG A CA 1
ATOM 915 C C . ARG A 1 108 ? -22.924 -5.841 9.000 1.00 88.69 108 ARG A C 1
ATOM 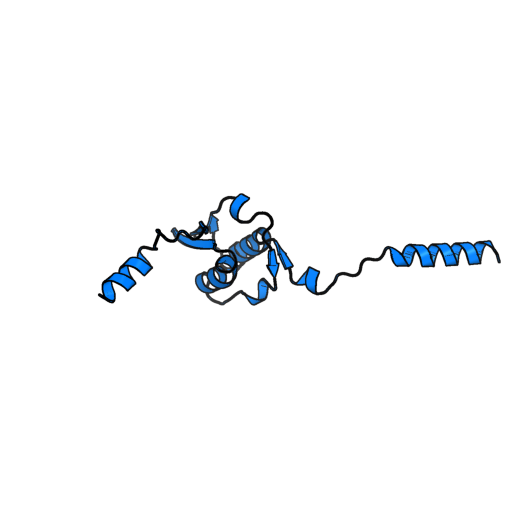917 O O . ARG A 1 108 ? -24.033 -6.331 9.174 1.00 88.69 108 ARG A O 1
ATOM 924 N N . LYS A 1 109 ? -22.284 -5.910 7.827 1.00 90.06 109 LYS A N 1
ATOM 925 C CA . LYS A 1 109 ? -22.868 -6.524 6.617 1.00 90.06 109 LYS A CA 1
ATOM 926 C C . LYS A 1 109 ? -23.218 -7.999 6.804 1.00 90.06 109 LYS A C 1
ATOM 928 O O . LYS A 1 109 ? -24.134 -8.500 6.159 1.00 90.06 109 LYS A O 1
ATOM 933 N N . HIS A 1 110 ? -22.461 -8.724 7.626 1.00 89.25 110 HIS A N 1
ATOM 934 C CA . HIS A 1 110 ? -22.772 -10.110 7.956 1.00 89.25 110 HIS A CA 1
ATOM 935 C C . HIS A 1 110 ? -24.014 -10.201 8.844 1.00 89.25 110 HIS A C 1
ATOM 937 O O . HIS A 1 110 ? -24.891 -11.004 8.550 1.00 89.25 110 HIS A O 1
ATOM 943 N N . LEU A 1 111 ? -24.107 -9.358 9.878 1.00 92.31 111 LEU A N 1
ATOM 944 C CA . LEU A 1 111 ? -25.261 -9.309 10.779 1.00 92.31 111 LEU A CA 1
ATOM 945 C C . LEU A 1 111 ? -26.545 -8.863 10.068 1.00 92.31 111 LEU A C 1
ATOM 947 O O . LEU A 1 111 ? -27.600 -9.397 10.365 1.00 92.31 111 LEU A O 1
ATOM 951 N N . GLU A 1 112 ? -26.461 -7.942 9.107 1.00 94.06 112 GLU A N 1
ATOM 952 C CA . GLU A 1 112 ? -27.608 -7.502 8.290 1.00 94.06 112 GLU A CA 1
ATOM 953 C C . GLU A 1 112 ? -28.176 -8.600 7.375 1.00 94.06 112 GLU A C 1
ATOM 955 O O . GLU A 1 112 ? -29.289 -8.468 6.872 1.00 94.06 112 GLU A O 1
ATOM 960 N N . LYS A 1 113 ? -27.406 -9.664 7.118 1.00 91.94 113 LYS A N 1
ATOM 961 C CA . LYS A 1 113 ? -27.819 -10.800 6.279 1.00 91.94 113 LYS A CA 1
ATOM 962 C C . LYS A 1 113 ? -28.409 -11.968 7.075 1.00 91.94 113 LYS A C 1
ATOM 964 O O . LYS A 1 113 ? -28.854 -12.927 6.444 1.00 91.94 113 LYS A O 1
ATOM 969 N N . LEU A 1 114 ? -28.332 -11.925 8.405 1.00 81.75 114 LEU A N 1
ATOM 970 C CA . LEU A 1 114 ? -28.916 -12.919 9.310 1.00 81.75 114 LEU A CA 1
ATOM 971 C C . LEU A 1 114 ? -30.364 -12.547 9.637 1.00 81.75 114 LEU A C 1
ATOM 973 O O . LEU A 1 114 ? -31.171 -13.495 9.755 1.00 81.75 114 LEU A O 1
#

Sequence (114 aa):
MKIKFFVLLLIMFLCNMINAQMPEDVFRKPLKEVLTDVEKRYDIKLQYSEDLVKDLEVSYATWRYRMDTEETLANILLPFDLVYQKTADRTWQISRFSYYQRSPEEGRKHLEKL

pLDDT: mean 90.15, std 9.45, range [62.16, 98.5]

Foldseek 3Di:
DVVVVVVVVVVVVVVVVDDDDDVQNVFKDQLVVLVVVLCVVVVAAEAEDPVLRPPDIGGNLVVQDDPDSQSSCCSSAVVSQKDWDDPDVRYIYIDHNDPPDDDVVVVVVVVVVD